Protein AF-A0A815NPS9-F1 (afdb_monomer)

Nearest PDB structures (foldseek):
  3j9c-assembly1_A  TM=3.366E-01  e=3.814E-01  Bacillus anthracis

pLDDT: mean 86.1, std 10.01, range [58.38, 95.94]

Radius of gyration: 37.26 Å; Cα contacts (8 Å, |Δi|>4): 125; chains: 1; bounding box: 62×24×110 Å

Mean predicted aligned error: 10.7 Å

Solvent-accessible surface area (backbone atoms only — not comparable to full-atom values): 5526 Å² total; per-residue (Å²): 136,87,80,74,61,70,48,78,48,76,46,82,45,74,48,78,59,51,72,49,79,60,53,74,48,79,60,53,72,50,81,60,57,73,50,80,61,63,79,57,90,56,97,70,76,76,63,74,56,78,65,55,71,50,79,64,52,70,50,77,63,52,74,49,79,63,51,72,48,78,62,48,80,46,81,48,76,47,79,46,72,63,131

Secondary structure (DSSP, 8-state):
--PPPEEEEEEEEEEPPEEEPPEEEPP-EEPP-BPPPPB---SSS--BPPP-BPPPEEPPPEEEPPEEEPPEEEEEEEEEE--

Sequence (83 aa):
ITTRPTTITTTRSITQPSTIQPTTTNPTTTQPTATQPTTTQPTTQPSTIQPTTTKPTTTQPTTIQPTTTQPTTQLITTTAIRE

Foldseek 3Di:
DDDFDKDKDKDKDKDDKDKDDKDKDDKDKDDKDKDDWDWDDDPDDTDIDDIDIDDIDIDDMDMDDMDMDDMDMDIDMDMDTDD

Structure (mmCIF, N/CA/C/O backbone):
data_AF-A0A815NPS9-F1
#
_entry.id   AF-A0A815NPS9-F1
#
loop_
_atom_site.group_PDB
_atom_site.id
_atom_site.type_symbol
_atom_site.label_atom_id
_atom_site.label_alt_id
_atom_site.label_comp_id
_atom_site.label_asym_id
_atom_site.label_entity_id
_atom_site.label_seq_id
_atom_site.pdbx_PDB_ins_code
_atom_site.Cartn_x
_atom_site.Cartn_y
_atom_site.Cartn_z
_atom_site.occupancy
_atom_site.B_iso_or_equiv
_atom_site.auth_seq_id
_atom_site.auth_comp_id
_atom_site.auth_asym_id
_ato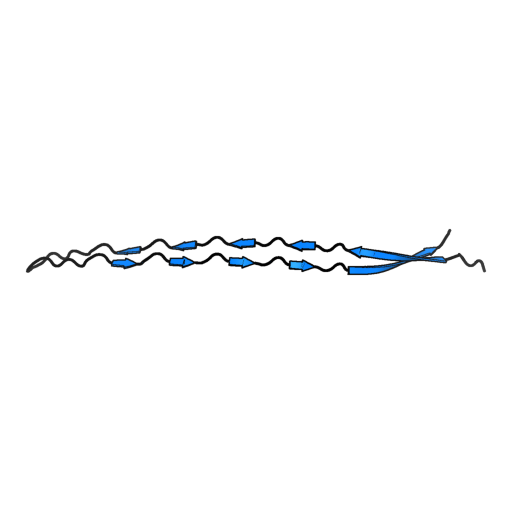m_site.auth_atom_id
_atom_site.pdbx_PDB_model_num
ATOM 1 N N . ILE A 1 1 ? 36.574 -19.251 -57.094 1.00 59.72 1 ILE A N 1
ATOM 2 C CA . ILE A 1 1 ? 36.035 -19.197 -55.714 1.00 59.72 1 ILE A CA 1
ATOM 3 C C . ILE A 1 1 ? 35.614 -17.756 -55.475 1.00 59.72 1 ILE A C 1
ATOM 5 O O . ILE A 1 1 ? 36.484 -16.904 -55.370 1.00 59.72 1 ILE A O 1
ATOM 9 N N . THR A 1 2 ? 34.316 -17.460 -55.504 1.00 58.38 2 THR A N 1
ATOM 10 C CA . THR A 1 2 ? 33.808 -16.103 -55.246 1.00 58.38 2 THR A CA 1
ATOM 11 C C . THR A 1 2 ? 33.595 -15.964 -53.745 1.00 58.38 2 THR A C 1
ATOM 13 O O . THR A 1 2 ? 32.745 -16.649 -53.182 1.00 58.38 2 THR A O 1
ATOM 16 N N . THR A 1 3 ? 34.390 -15.135 -53.073 1.00 72.88 3 THR A N 1
ATOM 17 C CA . THR A 1 3 ? 34.191 -14.828 -51.654 1.00 72.88 3 THR A CA 1
ATOM 18 C C . THR A 1 3 ? 33.126 -13.740 -51.531 1.00 72.88 3 THR A C 1
ATOM 20 O O . THR A 1 3 ? 33.284 -12.643 -52.063 1.00 72.88 3 THR A O 1
ATOM 23 N N . ARG A 1 4 ? 32.011 -14.041 -50.852 1.00 80.81 4 ARG A N 1
ATOM 24 C CA . ARG A 1 4 ? 31.002 -13.019 -50.539 1.00 80.81 4 ARG A CA 1
ATOM 25 C C . ARG A 1 4 ? 31.550 -12.074 -49.466 1.00 80.81 4 ARG A C 1
ATOM 27 O O . ARG A 1 4 ? 32.096 -12.556 -48.472 1.00 80.81 4 ARG A O 1
ATOM 34 N N . PRO A 1 5 ? 31.406 -10.750 -49.633 1.00 84.19 5 PRO A N 1
ATOM 35 C CA . PRO A 1 5 ? 31.844 -9.803 -48.625 1.00 84.19 5 PRO A CA 1
ATOM 36 C C . PRO A 1 5 ? 30.924 -9.857 -47.399 1.00 84.19 5 PRO A C 1
ATOM 38 O O . PRO A 1 5 ? 29.703 -9.693 -47.493 1.00 84.19 5 PRO A O 1
ATOM 41 N N . THR A 1 6 ? 31.538 -10.049 -46.233 1.00 88.25 6 THR A N 1
ATOM 42 C CA . THR A 1 6 ? 30.872 -10.028 -44.928 1.00 88.25 6 THR A CA 1
ATOM 43 C C . THR A 1 6 ? 31.138 -8.691 -44.249 1.00 88.25 6 THR A C 1
ATOM 45 O O . THR A 1 6 ? 32.282 -8.258 -44.142 1.00 88.25 6 THR A O 1
ATOM 48 N N . THR A 1 7 ? 30.084 -8.030 -43.780 1.00 90.25 7 THR A N 1
ATOM 49 C CA . THR A 1 7 ? 30.178 -6.811 -42.971 1.00 90.25 7 THR A CA 1
ATOM 50 C C . THR A 1 7 ? 29.913 -7.163 -41.513 1.00 90.25 7 THR A C 1
ATOM 52 O O . THR A 1 7 ? 28.889 -7.764 -41.198 1.00 90.25 7 THR A O 1
ATOM 55 N N . ILE A 1 8 ? 30.827 -6.778 -40.624 1.00 91.81 8 ILE A N 1
ATOM 56 C CA . ILE A 1 8 ? 30.629 -6.855 -39.175 1.00 91.81 8 ILE A CA 1
ATOM 57 C C . ILE A 1 8 ? 30.276 -5.451 -38.700 1.00 91.81 8 ILE A C 1
ATOM 59 O O . ILE A 1 8 ? 31.015 -4.499 -38.949 1.00 91.81 8 ILE A O 1
ATOM 63 N N . THR A 1 9 ? 29.136 -5.307 -38.037 1.00 91.56 9 THR A N 1
ATOM 64 C CA . THR A 1 9 ? 28.703 -4.047 -37.436 1.00 91.56 9 THR A CA 1
ATOM 65 C C . THR A 1 9 ? 28.603 -4.230 -35.934 1.00 91.56 9 THR A C 1
ATOM 67 O O . THR A 1 9 ? 27.859 -5.083 -35.457 1.00 91.56 9 THR A O 1
ATOM 70 N N . THR A 1 10 ? 29.337 -3.412 -35.186 1.00 94.06 10 THR A N 1
ATOM 71 C CA . THR A 1 10 ? 29.235 -3.356 -33.727 1.00 94.06 10 THR A CA 1
ATOM 72 C C . THR A 1 10 ? 28.479 -2.097 -33.336 1.00 94.06 10 THR A C 1
ATOM 74 O O . THR A 1 10 ? 28.908 -0.987 -33.653 1.00 94.06 10 THR A O 1
ATOM 77 N N . THR A 1 11 ? 27.362 -2.255 -32.636 1.00 93.75 11 THR A N 1
ATOM 78 C CA . THR A 1 11 ? 26.575 -1.146 -32.095 1.00 93.75 11 THR A CA 1
ATOM 79 C C . THR A 1 11 ? 26.669 -1.125 -30.573 1.00 93.75 11 THR A C 1
ATOM 81 O O . THR A 1 11 ? 26.793 -2.157 -29.910 1.00 93.75 11 THR A O 1
ATOM 84 N N . ARG A 1 12 ? 26.644 0.082 -30.002 1.00 95.69 12 ARG A N 1
ATOM 85 C CA . ARG A 1 12 ? 26.512 0.283 -28.557 1.00 95.69 12 ARG A CA 1
ATOM 86 C C . ARG A 1 12 ? 25.035 0.425 -28.227 1.00 95.69 12 ARG A C 1
ATOM 88 O O . ARG A 1 12 ? 24.380 1.312 -28.766 1.00 95.69 12 ARG A O 1
ATOM 95 N N . SER A 1 13 ? 24.542 -0.426 -27.336 1.00 94.81 13 SER A N 1
ATOM 96 C CA . SER A 1 13 ? 23.210 -0.309 -26.750 1.00 94.81 13 SER A CA 1
ATOM 97 C C . SER A 1 13 ? 23.336 0.151 -25.302 1.00 94.81 13 SER A C 1
ATOM 99 O O . SER A 1 13 ? 24.154 -0.387 -24.551 1.00 94.81 13 SER A O 1
ATOM 101 N N . ILE A 1 14 ? 22.558 1.165 -24.924 1.00 95.50 14 ILE A N 1
ATOM 102 C CA . ILE A 1 14 ? 22.551 1.740 -23.577 1.00 95.50 14 ILE A CA 1
ATOM 103 C C . ILE A 1 14 ? 21.144 1.586 -23.013 1.00 95.50 14 ILE A C 1
ATOM 105 O O . ILE A 1 14 ? 20.184 2.105 -23.582 1.00 95.50 14 ILE A O 1
ATOM 109 N N . THR A 1 15 ? 21.031 0.908 -21.876 1.00 95.44 15 THR A N 1
ATOM 110 C CA . THR A 1 15 ? 19.773 0.819 -21.130 1.00 95.44 15 THR A CA 1
ATOM 111 C C . THR A 1 15 ? 19.680 2.007 -20.184 1.00 95.44 15 THR A C 1
ATOM 113 O O . THR A 1 15 ? 20.603 2.247 -19.401 1.00 95.44 15 THR A O 1
ATOM 116 N N . GLN A 1 16 ? 18.579 2.758 -20.254 1.00 94.56 16 GLN A N 1
ATOM 117 C CA . GLN A 1 16 ? 18.350 3.885 -19.352 1.00 94.56 16 GLN A CA 1
ATOM 118 C C . GLN A 1 16 ? 18.176 3.412 -17.900 1.00 94.56 16 GLN A C 1
ATOM 120 O O . GLN A 1 16 ? 17.665 2.311 -17.672 1.00 94.56 16 GLN A O 1
ATOM 125 N N . PRO A 1 17 ? 18.591 4.227 -16.914 1.00 93.81 17 PRO A N 1
ATOM 126 C CA . PRO A 1 17 ? 18.315 3.933 -15.518 1.00 93.81 17 PRO A CA 1
ATOM 127 C C . PRO A 1 17 ? 16.808 3.934 -15.253 1.00 93.81 17 PRO A C 1
ATOM 129 O O . PRO A 1 17 ? 16.043 4.636 -15.915 1.00 93.81 17 PRO A O 1
ATOM 132 N N . SER A 1 18 ? 16.400 3.176 -14.240 1.00 94.56 18 SER A N 1
ATOM 133 C CA . SER A 1 18 ? 15.025 3.162 -13.746 1.00 94.56 18 SER A CA 1
ATOM 134 C C . SER A 1 18 ? 15.011 3.319 -12.232 1.00 94.56 18 SER A C 1
ATOM 136 O O . SER A 1 18 ? 15.928 2.858 -11.542 1.00 94.56 18 SER A O 1
ATOM 138 N N . THR A 1 19 ? 13.964 3.972 -11.737 1.00 95.56 19 THR A N 1
ATOM 139 C CA . THR A 1 19 ? 13.757 4.254 -10.318 1.00 95.56 19 THR A CA 1
ATOM 140 C C . THR A 1 19 ? 12.402 3.715 -9.897 1.00 95.56 19 THR A C 1
ATOM 142 O O . THR A 1 19 ? 11.390 3.991 -10.540 1.00 95.56 19 THR A O 1
ATOM 145 N N . ILE A 1 20 ? 12.374 2.984 -8.787 1.00 95.50 20 ILE A N 1
ATOM 146 C CA . ILE A 1 20 ? 11.129 2.552 -8.150 1.00 95.50 20 ILE A CA 1
ATOM 147 C C . ILE A 1 20 ? 10.746 3.591 -7.092 1.00 95.50 20 ILE A C 1
ATOM 149 O O . ILE A 1 20 ? 11.565 3.955 -6.245 1.00 95.50 20 ILE A O 1
ATOM 153 N N . GLN A 1 21 ? 9.506 4.085 -7.157 1.00 94.25 21 GLN A N 1
ATOM 154 C CA . GLN A 1 21 ? 8.984 5.085 -6.223 1.00 94.25 21 GLN A CA 1
ATOM 155 C C . GLN A 1 21 ? 8.889 4.503 -4.798 1.00 94.25 21 GLN A C 1
ATOM 157 O O . GLN A 1 21 ? 8.537 3.329 -4.650 1.00 94.25 21 GLN A O 1
ATOM 162 N N . PRO A 1 22 ? 9.171 5.294 -3.742 1.00 92.56 22 PRO A N 1
ATOM 163 C CA . PRO A 1 22 ? 8.961 4.848 -2.370 1.00 92.56 22 PRO A CA 1
ATOM 164 C C . PRO A 1 22 ? 7.498 4.493 -2.100 1.00 92.56 22 PRO A C 1
ATOM 166 O O . PRO A 1 22 ? 6.575 5.084 -2.666 1.00 92.56 22 PRO A O 1
ATOM 169 N N . THR A 1 23 ? 7.303 3.575 -1.159 1.00 93.62 23 THR A N 1
ATOM 170 C CA . THR A 1 23 ? 5.990 3.202 -0.633 1.00 93.62 23 THR A CA 1
ATOM 171 C C . THR A 1 23 ? 5.932 3.464 0.868 1.00 93.62 23 THR A C 1
ATOM 173 O O . THR A 1 23 ? 6.920 3.289 1.588 1.00 93.62 23 THR A O 1
ATOM 176 N N . THR A 1 24 ? 4.759 3.892 1.334 1.00 93.38 24 THR A N 1
ATOM 177 C CA . THR A 1 24 ? 4.486 4.168 2.747 1.00 93.38 24 THR A CA 1
ATOM 178 C C . THR A 1 24 ? 3.299 3.335 3.196 1.00 93.38 24 THR A C 1
ATOM 180 O O . THR A 1 24 ? 2.263 3.322 2.530 1.00 93.38 24 THR A O 1
ATOM 183 N N . THR A 1 25 ? 3.434 2.668 4.339 1.00 93.62 25 THR A N 1
ATOM 184 C CA . THR A 1 25 ? 2.316 1.972 4.987 1.00 93.62 25 THR A CA 1
ATOM 185 C C . THR A 1 25 ? 1.743 2.850 6.093 1.00 93.62 25 THR A C 1
ATOM 187 O O . THR A 1 25 ? 2.484 3.343 6.947 1.00 93.62 25 THR A O 1
ATOM 190 N N . ASN A 1 26 ? 0.424 3.050 6.070 1.00 91.25 26 ASN A N 1
ATOM 191 C CA . ASN A 1 26 ? -0.281 3.864 7.058 1.00 91.25 26 ASN A CA 1
ATOM 192 C C . ASN A 1 26 ? -0.226 3.231 8.460 1.00 91.25 26 ASN A C 1
ATOM 194 O O . ASN A 1 26 ? -0.201 2.003 8.577 1.00 91.25 26 ASN A O 1
ATOM 198 N N . PRO A 1 27 ? -0.243 4.050 9.527 1.00 89.31 27 PRO A N 1
ATOM 199 C CA . PRO A 1 27 ? -0.308 3.544 10.890 1.00 89.31 27 PRO A CA 1
ATOM 200 C C . PRO A 1 27 ? -1.621 2.792 11.135 1.00 89.31 27 PRO A C 1
ATOM 202 O O . PRO A 1 27 ? -2.667 3.136 10.580 1.00 89.31 27 PRO A O 1
ATOM 205 N N . THR A 1 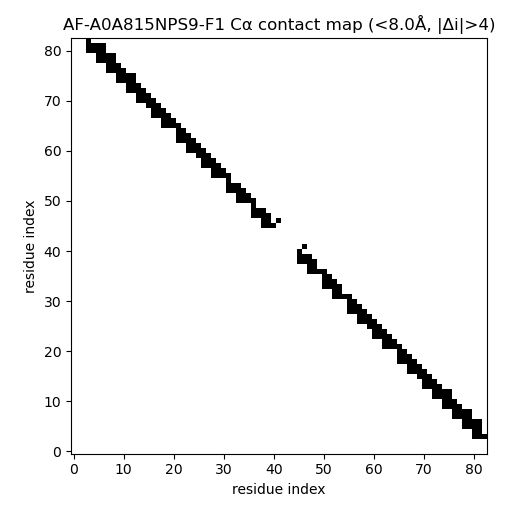28 ? -1.578 1.803 12.025 1.00 90.25 28 THR A N 1
ATOM 206 C CA . THR A 1 28 ? -2.772 1.092 12.499 1.00 90.25 28 THR A CA 1
ATOM 207 C C . THR A 1 28 ? -2.991 1.370 13.979 1.00 90.25 28 THR A C 1
ATOM 209 O O . THR A 1 28 ? -2.041 1.333 14.765 1.00 90.25 28 THR A O 1
ATOM 212 N N . THR A 1 29 ? -4.245 1.613 14.362 1.00 89.31 29 THR A N 1
ATOM 213 C CA . THR A 1 29 ? -4.643 1.837 15.757 1.00 89.31 29 THR A CA 1
ATOM 214 C C . THR A 1 29 ? -5.587 0.731 16.195 1.00 89.31 29 THR A C 1
ATOM 216 O O . THR A 1 29 ? -6.581 0.466 15.522 1.00 89.31 29 THR A O 1
ATOM 219 N N . THR A 1 30 ? -5.298 0.110 17.337 1.00 88.38 30 THR A N 1
ATOM 220 C CA . THR A 1 30 ? -6.201 -0.876 17.945 1.00 88.38 30 THR A CA 1
ATOM 221 C C . THR A 1 30 ? -7.122 -0.174 18.939 1.00 88.38 30 THR A C 1
ATOM 223 O O . THR A 1 30 ? -6.657 0.605 19.775 1.00 88.38 30 THR A O 1
ATOM 226 N N . GLN A 1 31 ? -8.432 -0.423 18.839 1.00 84.81 31 GLN A N 1
ATOM 227 C CA . GLN A 1 31 ? -9.427 0.182 19.726 1.00 84.81 31 GLN A CA 1
ATOM 228 C C . GLN A 1 31 ? -9.234 -0.312 21.173 1.00 84.81 31 GLN A C 1
ATOM 230 O O . GLN A 1 31 ? -8.950 -1.496 21.374 1.00 84.81 31 GLN A O 1
ATOM 235 N N . PRO A 1 32 ? -9.389 0.558 22.191 1.00 83.44 32 PRO A N 1
ATOM 236 C CA . PRO A 1 32 ? -9.372 0.121 23.581 1.00 83.44 32 PRO A CA 1
ATOM 237 C C . PRO A 1 32 ? -10.490 -0.886 23.865 1.00 83.44 32 PRO A C 1
ATOM 239 O O . PRO A 1 32 ? -11.589 -0.789 23.318 1.00 83.44 32 PRO A O 1
ATOM 242 N N . THR A 1 33 ? -10.219 -1.815 24.777 1.00 84.75 33 THR A N 1
ATOM 243 C CA . THR A 1 33 ? -11.222 -2.729 25.332 1.00 84.75 33 THR A CA 1
ATOM 244 C C . THR A 1 33 ? -11.597 -2.276 26.740 1.00 84.75 33 THR A C 1
ATOM 246 O O . THR A 1 33 ? -10.741 -1.873 27.531 1.00 84.75 33 THR A O 1
ATOM 249 N N . ALA A 1 34 ? -12.895 -2.311 27.041 1.00 82.56 34 ALA A N 1
ATOM 250 C CA . ALA A 1 34 ? -13.435 -1.988 28.354 1.00 82.56 34 ALA A CA 1
ATOM 251 C C . ALA A 1 34 ? -14.165 -3.208 28.913 1.00 82.56 34 ALA A C 1
ATOM 253 O O . ALA A 1 34 ? -14.957 -3.837 28.207 1.00 82.56 34 ALA A O 1
ATOM 254 N N . THR A 1 35 ? -13.914 -3.519 30.182 1.00 82.88 35 THR A N 1
ATOM 255 C CA . THR A 1 35 ? -14.629 -4.590 30.884 1.00 82.88 35 THR A CA 1
ATOM 256 C C . THR A 1 35 ? -15.730 -3.967 31.734 1.00 82.88 35 THR A C 1
ATOM 258 O O . THR A 1 35 ? -15.465 -3.057 32.521 1.00 82.88 35 THR A O 1
ATOM 261 N N . GLN A 1 36 ? -16.968 -4.433 31.554 1.00 79.88 36 GLN A N 1
ATOM 262 C CA . GLN A 1 36 ? -18.117 -3.959 32.329 1.00 79.88 36 GLN A CA 1
ATOM 263 C C . GLN A 1 36 ? -17.948 -4.323 33.814 1.00 79.88 36 GLN A C 1
ATOM 265 O O . GLN A 1 36 ? -17.454 -5.413 34.118 1.00 79.88 36 GLN A O 1
ATOM 270 N N . PRO A 1 37 ? -18.369 -3.449 34.743 1.00 76.31 37 PRO A N 1
ATOM 271 C CA . PRO A 1 37 ? -18.335 -3.760 36.163 1.00 76.31 37 PRO A CA 1
ATOM 272 C C . PRO A 1 37 ? -19.313 -4.895 36.486 1.00 76.31 37 PRO A C 1
ATOM 274 O O . PRO A 1 37 ? -20.438 -4.932 35.986 1.00 76.31 37 PRO A O 1
ATOM 277 N N . THR A 1 38 ? -18.896 -5.804 37.361 1.00 78.44 38 THR A N 1
ATOM 278 C CA . THR A 1 38 ? -19.761 -6.849 37.916 1.00 78.44 38 THR A CA 1
ATOM 279 C C . THR A 1 38 ? -20.333 -6.396 39.252 1.00 78.44 38 THR A C 1
ATOM 281 O O . THR A 1 38 ? -19.584 -5.995 40.146 1.00 78.44 38 THR A O 1
ATOM 284 N N . THR A 1 39 ? -21.652 -6.489 39.401 1.00 73.69 39 THR A N 1
ATOM 285 C CA . THR A 1 39 ? -22.356 -6.263 40.665 1.00 73.69 39 THR A CA 1
ATOM 286 C C . THR A 1 39 ? -22.790 -7.596 41.260 1.00 73.69 39 THR A C 1
ATOM 288 O O . THR A 1 39 ? -23.509 -8.370 40.632 1.00 73.69 39 THR A O 1
ATOM 291 N N . THR A 1 40 ? -22.372 -7.859 42.495 1.00 76.75 40 THR A N 1
ATOM 292 C CA . THR A 1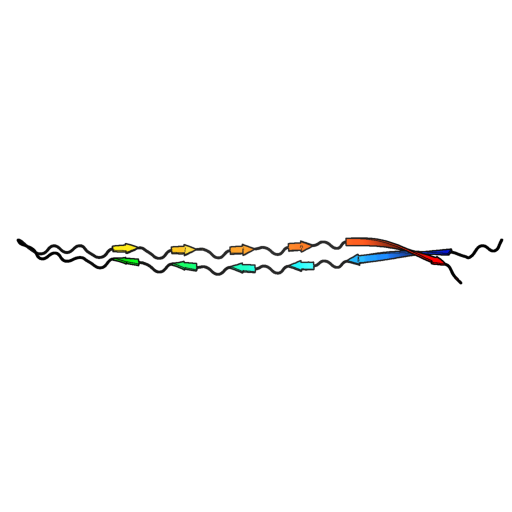 40 ? -22.825 -9.028 43.258 1.00 76.75 40 THR A CA 1
ATOM 293 C C . THR A 1 40 ? -23.837 -8.561 44.298 1.00 76.75 40 THR A C 1
ATOM 295 O O . THR A 1 40 ? -23.580 -7.599 45.023 1.00 76.75 40 THR A O 1
ATOM 298 N N . GLN A 1 41 ? -25.003 -9.211 44.368 1.00 65.50 41 GLN A N 1
ATOM 299 C CA . GLN A 1 41 ? -26.026 -8.883 45.363 1.00 65.50 41 GLN A CA 1
ATOM 300 C C . GLN A 1 41 ? -25.499 -9.242 46.770 1.00 65.50 41 GLN A C 1
ATOM 302 O O . GLN A 1 41 ? -25.099 -10.388 46.980 1.00 65.50 41 GLN A O 1
ATOM 307 N N . PRO A 1 42 ? -25.431 -8.291 47.720 1.00 61.09 42 PRO A N 1
ATOM 308 C CA . PRO A 1 42 ? -24.755 -8.520 48.993 1.00 61.09 42 PRO A CA 1
ATOM 309 C C . PRO A 1 42 ? -25.687 -9.140 50.043 1.00 61.09 42 PRO A C 1
ATOM 311 O O . PRO A 1 42 ? -26.865 -8.799 50.118 1.00 61.09 42 PRO A O 1
ATOM 314 N N . THR A 1 43 ? -25.129 -9.966 50.931 1.00 67.88 43 THR A N 1
ATOM 315 C CA . THR A 1 43 ? -25.723 -10.291 52.243 1.00 67.88 43 THR A CA 1
ATOM 316 C C . THR A 1 43 ? -25.338 -9.261 53.321 1.00 67.88 43 THR A C 1
ATOM 318 O O . THR A 1 43 ? -26.039 -9.133 54.320 1.00 67.88 43 THR A O 1
ATOM 321 N N . THR A 1 44 ? -24.293 -8.455 53.082 1.00 64.31 44 THR A N 1
ATOM 322 C CA . THR A 1 44 ? -23.906 -7.236 53.823 1.00 64.31 44 THR A CA 1
ATOM 323 C C . THR A 1 44 ? -23.176 -6.283 52.870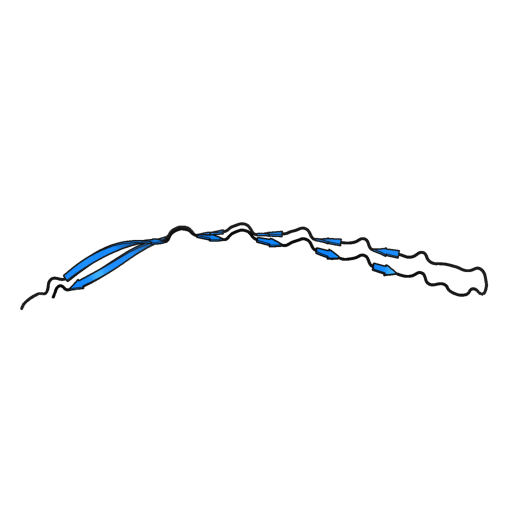 1.00 64.31 44 THR A C 1
ATOM 325 O O . THR A 1 44 ? -22.209 -6.717 52.260 1.00 64.31 44 THR A O 1
ATOM 328 N N . GLN A 1 45 ? -23.658 -5.037 52.740 1.00 64.88 45 GLN A N 1
ATOM 329 C CA . GLN A 1 45 ? -23.164 -3.894 51.933 1.00 64.88 45 GLN A CA 1
ATOM 330 C C . GLN A 1 45 ? -22.659 -4.183 50.489 1.00 64.88 45 GLN A C 1
ATOM 332 O O . GLN A 1 45 ? -21.730 -4.959 50.286 1.00 64.88 45 GLN A O 1
ATOM 337 N N . PRO A 1 46 ? -23.206 -3.524 49.447 1.00 64.38 46 PRO A N 1
ATOM 338 C CA . PRO A 1 46 ? -22.779 -3.781 48.071 1.00 64.38 46 PRO A CA 1
ATOM 339 C C . PRO A 1 46 ? -21.325 -3.354 47.843 1.00 64.38 46 PRO A C 1
ATOM 341 O O . PRO A 1 46 ? -20.937 -2.240 48.190 1.00 64.38 46 PRO A O 1
ATOM 344 N N . SER A 1 47 ? -20.548 -4.237 47.214 1.00 71.75 47 SER A N 1
ATOM 345 C CA . SER A 1 47 ? -19.213 -3.935 46.697 1.00 71.75 47 SER A CA 1
ATOM 346 C C . SER A 1 47 ? -19.269 -3.869 45.173 1.00 71.75 47 SER A C 1
ATOM 348 O O . SER A 1 47 ? -19.806 -4.768 44.523 1.00 71.75 47 SER A O 1
ATOM 350 N N . THR A 1 48 ? -18.734 -2.790 44.605 1.00 74.75 48 THR A N 1
ATOM 351 C CA . THR A 1 48 ? -18.619 -2.582 43.157 1.00 74.75 48 THR A CA 1
ATOM 352 C C . THR A 1 48 ? -17.150 -2.471 42.779 1.00 74.75 48 THR A C 1
ATOM 354 O O . THR A 1 48 ? -16.438 -1.636 43.337 1.00 74.75 48 THR A O 1
ATOM 357 N N . ILE A 1 49 ? -16.703 -3.265 41.807 1.00 78.12 49 ILE A N 1
ATOM 358 C CA . ILE A 1 49 ? -15.363 -3.129 41.224 1.00 78.12 49 ILE A CA 1
ATOM 359 C C . ILE A 1 49 ? -15.444 -2.135 40.062 1.00 78.12 49 ILE A C 1
ATOM 361 O O . ILE A 1 49 ? -16.316 -2.248 39.201 1.00 78.12 49 ILE A O 1
ATOM 365 N N . GLN A 1 50 ? -14.552 -1.144 40.054 1.00 78.00 50 GLN A N 1
ATOM 366 C CA . GLN A 1 50 ? -14.504 -0.115 39.017 1.00 78.00 50 GLN A CA 1
ATOM 367 C C . GLN A 1 50 ? -14.097 -0.724 37.659 1.00 78.00 50 GLN A C 1
ATOM 369 O O . GLN A 1 50 ? -13.241 -1.613 37.632 1.00 78.00 50 GLN A O 1
ATOM 374 N N . PRO A 1 51 ? -14.669 -0.264 36.529 1.00 77.31 51 PRO A N 1
ATOM 375 C CA . PRO A 1 51 ? -14.252 -0.726 35.209 1.00 77.31 51 PRO A CA 1
ATOM 376 C C . PRO A 1 51 ? -12.770 -0.443 34.954 1.00 77.31 51 PRO A C 1
ATOM 378 O O . PRO A 1 51 ? -12.247 0.614 35.312 1.00 77.31 51 PRO A O 1
ATOM 381 N N . THR A 1 52 ? -12.114 -1.377 34.271 1.00 82.12 52 THR A N 1
ATOM 382 C CA . THR A 1 52 ? -10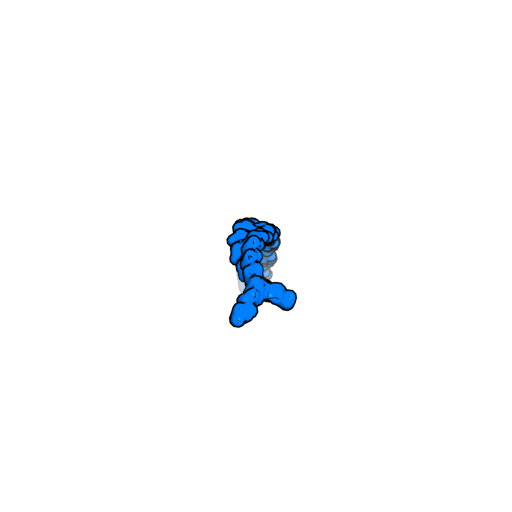.743 -1.229 33.781 1.00 82.12 52 THR A CA 1
ATOM 383 C C . THR A 1 52 ? -10.750 -1.005 32.272 1.00 82.12 52 THR A C 1
ATOM 385 O O . THR A 1 52 ? -11.495 -1.656 31.530 1.00 82.12 52 THR A O 1
ATOM 388 N N . THR A 1 53 ? -9.921 -0.067 31.812 1.00 82.62 53 THR A N 1
ATOM 389 C CA . THR A 1 53 ? -9.722 0.229 30.389 1.00 82.62 53 THR A CA 1
ATOM 390 C C . THR A 1 53 ? -8.249 0.100 30.028 1.00 82.62 53 THR A C 1
ATOM 392 O O . THR A 1 53 ? -7.364 0.578 30.739 1.00 82.62 53 THR A O 1
ATOM 395 N N . THR A 1 54 ? -7.970 -0.558 28.907 1.00 84.94 54 THR A N 1
ATOM 396 C CA . THR A 1 54 ? -6.631 -0.590 28.311 1.00 84.94 54 THR A CA 1
ATOM 397 C C . THR A 1 54 ? -6.475 0.570 27.336 1.00 84.94 54 THR A C 1
ATOM 399 O O . THR A 1 54 ? -7.380 0.882 26.565 1.00 84.94 54 THR A O 1
ATOM 402 N N . LYS A 1 55 ? -5.322 1.247 27.376 1.00 84.31 55 LYS A N 1
ATOM 403 C CA . LYS A 1 55 ? -5.030 2.366 26.471 1.00 84.31 55 LYS A CA 1
ATOM 404 C C . LYS A 1 55 ? -4.883 1.850 25.026 1.00 84.31 55 LYS A C 1
ATOM 406 O O . LYS A 1 55 ? -4.281 0.791 24.842 1.00 84.31 55 LYS A O 1
ATOM 411 N N . PRO A 1 56 ? -5.360 2.589 24.005 1.00 84.50 56 PRO A N 1
ATOM 412 C CA . PRO A 1 56 ? -5.080 2.252 22.613 1.00 84.50 56 PRO A CA 1
ATOM 413 C C . PRO A 1 56 ? -3.577 2.188 22.332 1.00 84.50 56 PRO A C 1
ATOM 415 O O . PRO A 1 56 ? -2.785 2.967 22.875 1.00 84.50 56 PRO A O 1
ATOM 418 N N . THR A 1 57 ? -3.212 1.287 21.425 1.00 89.25 57 THR A N 1
ATOM 419 C CA . THR A 1 57 ? -1.865 1.159 20.871 1.00 89.25 57 THR A CA 1
ATOM 420 C C . THR A 1 57 ? -1.872 1.570 19.401 1.00 89.25 57 THR A C 1
ATOM 422 O O . THR A 1 57 ? -2.781 1.219 18.643 1.00 89.25 57 THR A O 1
ATOM 425 N N . THR A 1 58 ? -0.849 2.326 19.003 1.00 90.31 58 THR A N 1
ATOM 426 C CA . THR A 1 58 ? -0.650 2.795 17.627 1.00 90.31 58 THR A CA 1
ATOM 427 C C . THR A 1 58 ? 0.730 2.365 17.160 1.00 90.31 58 THR A C 1
ATOM 429 O O . THR A 1 58 ? 1.720 2.574 17.864 1.00 90.31 58 THR A O 1
ATOM 432 N N . THR A 1 59 ? 0.803 1.765 15.977 1.00 91.75 59 THR A N 1
ATOM 433 C CA . THR A 1 59 ? 2.072 1.459 15.309 1.00 91.75 59 THR A CA 1
ATOM 434 C C . THR A 1 59 ? 2.499 2.633 14.434 1.00 91.75 59 THR A C 1
ATOM 436 O O . THR A 1 59 ? 1.668 3.290 13.808 1.00 91.75 59 THR A O 1
ATOM 439 N N . GLN A 1 60 ? 3.800 2.926 14.408 1.00 90.62 60 GLN A N 1
ATOM 440 C CA . GLN A 1 60 ? 4.336 4.003 13.574 1.00 90.62 60 GLN A CA 1
ATOM 441 C C . GLN A 1 60 ? 4.310 3.620 12.085 1.00 90.62 60 GLN A C 1
ATOM 443 O O . GLN A 1 60 ? 4.465 2.438 11.763 1.00 90.62 60 GLN A O 1
ATOM 448 N N . PRO A 1 61 ? 4.143 4.597 11.173 1.00 90.44 61 PRO A N 1
ATOM 449 C CA . PRO A 1 61 ? 4.250 4.342 9.744 1.00 90.44 61 PRO A CA 1
ATOM 450 C C . PRO A 1 61 ? 5.649 3.838 9.381 1.00 90.44 61 PRO A C 1
ATOM 452 O O . PRO A 1 61 ? 6.644 4.174 10.027 1.00 90.44 61 PRO A O 1
ATOM 455 N N . THR A 1 62 ? 5.718 3.059 8.306 1.00 93.38 62 THR A N 1
ATOM 456 C CA . THR A 1 62 ? 6.982 2.585 7.732 1.00 93.38 62 THR A CA 1
ATOM 457 C C . THR A 1 62 ? 7.100 3.046 6.286 1.00 93.38 62 THR A C 1
ATOM 459 O O . THR A 1 62 ? 6.125 3.003 5.531 1.00 93.38 62 THR A O 1
ATOM 462 N N . THR A 1 63 ? 8.302 3.487 5.912 1.00 93.69 63 THR A N 1
ATOM 463 C CA . THR A 1 63 ? 8.626 3.970 4.565 1.00 93.69 63 THR A CA 1
ATOM 464 C C . THR A 1 63 ? 9.773 3.149 4.002 1.00 93.69 63 THR A C 1
ATOM 466 O O . THR A 1 63 ? 10.813 3.012 4.649 1.00 93.69 63 THR A O 1
ATOM 469 N N . ILE A 1 64 ? 9.605 2.634 2.786 1.00 94.81 64 ILE A N 1
ATOM 470 C CA . ILE A 1 64 ? 10.677 1.966 2.042 1.00 94.81 64 ILE A CA 1
ATOM 471 C C . ILE A 1 64 ? 11.343 2.996 1.126 1.00 94.81 64 ILE A C 1
ATOM 473 O O . ILE A 1 64 ? 10.662 3.714 0.393 1.00 94.81 64 ILE A O 1
ATOM 477 N N . GLN A 1 65 ? 12.675 3.090 1.188 1.00 93.94 65 GLN A N 1
ATOM 478 C CA . GLN A 1 65 ? 13.439 4.032 0.366 1.00 93.94 65 GLN A CA 1
ATOM 479 C C . GLN A 1 65 ? 13.390 3.665 -1.126 1.00 93.94 65 GLN A C 1
ATOM 481 O O . GLN A 1 65 ? 13.305 2.481 -1.464 1.00 93.94 65 GLN A O 1
ATOM 486 N N . PRO A 1 66 ? 13.473 4.662 -2.028 1.00 92.75 66 PRO A N 1
ATOM 487 C CA . PRO A 1 66 ? 13.582 4.400 -3.456 1.00 92.75 66 PRO A CA 1
ATOM 488 C C . PRO A 1 66 ? 14.832 3.581 -3.776 1.00 92.75 66 PRO A C 1
ATOM 490 O O . PRO A 1 66 ? 15.871 3.709 -3.127 1.00 92.75 66 PRO A O 1
ATOM 493 N N . THR A 1 67 ? 14.737 2.786 -4.836 1.00 95.25 67 THR A N 1
ATOM 494 C CA . THR A 1 67 ? 15.876 2.063 -5.405 1.00 95.25 67 THR A CA 1
ATOM 495 C C . THR A 1 67 ? 16.084 2.492 -6.850 1.00 95.25 67 THR A C 1
ATOM 497 O O . THR A 1 67 ? 15.121 2.665 -7.601 1.00 95.25 67 THR A O 1
ATOM 500 N N . THR A 1 68 ? 17.350 2.672 -7.230 1.00 95.12 68 THR A N 1
ATOM 501 C CA . THR A 1 68 ? 17.753 3.093 -8.576 1.00 95.12 68 THR A CA 1
ATOM 502 C C . THR A 1 68 ? 18.657 2.034 -9.182 1.00 95.12 68 THR A C 1
ATOM 504 O O . THR A 1 68 ? 19.663 1.651 -8.583 1.00 95.12 68 THR A O 1
ATOM 507 N N . THR A 1 69 ? 18.327 1.569 -10.384 1.00 95.94 69 THR A N 1
ATOM 508 C CA . THR A 1 69 ? 19.211 0.695 -11.166 1.00 95.94 69 THR A CA 1
ATOM 509 C C . THR A 1 69 ? 20.109 1.540 -12.063 1.00 95.94 69 THR A C 1
ATOM 511 O O . THR A 1 69 ? 19.630 2.427 -12.769 1.00 95.94 69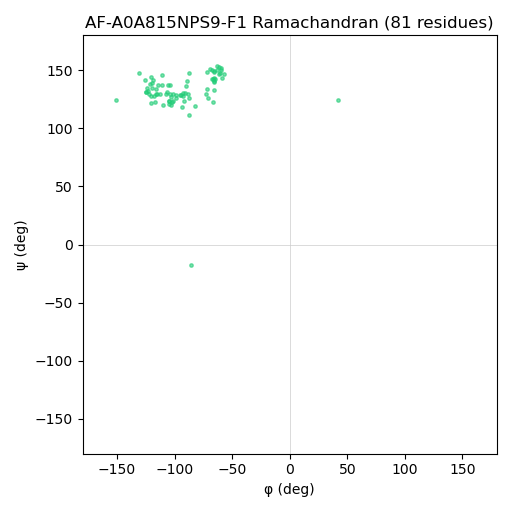 THR A O 1
ATOM 514 N N . GLN A 1 70 ? 21.417 1.273 -12.033 1.00 94.69 70 GLN A N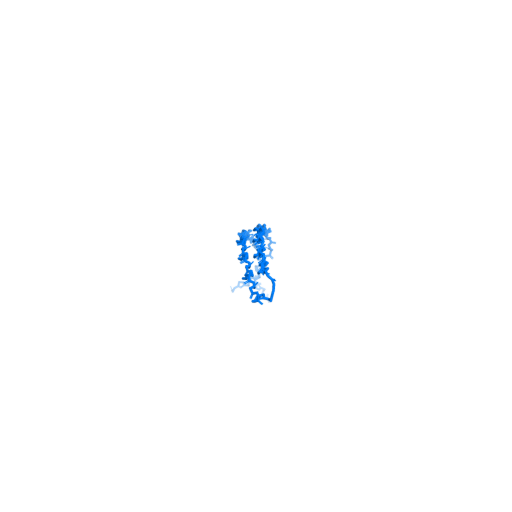 1
ATOM 515 C CA . GLN A 1 70 ? 22.382 1.981 -12.874 1.00 94.69 70 GLN A CA 1
ATOM 516 C C . GLN A 1 70 ? 22.218 1.626 -14.360 1.00 94.69 70 GLN A C 1
ATOM 518 O O . GLN A 1 70 ? 21.814 0.505 -14.684 1.00 94.69 70 GLN A O 1
ATOM 523 N N . PRO A 1 71 ? 22.557 2.555 -15.272 1.00 93.88 71 PRO A N 1
ATOM 524 C CA . PRO A 1 71 ? 22.570 2.258 -16.694 1.00 93.88 71 PRO A CA 1
ATOM 525 C C . PRO A 1 71 ? 23.574 1.150 -17.010 1.00 93.88 71 PRO A C 1
ATOM 527 O O . PRO A 1 71 ? 24.646 1.058 -16.410 1.00 93.88 71 PRO A O 1
ATOM 530 N N . THR A 1 72 ? 23.245 0.335 -18.008 1.00 94.94 72 THR A N 1
ATOM 531 C CA . THR A 1 72 ? 24.146 -0.698 -18.527 1.00 94.94 72 THR A CA 1
ATOM 532 C C . THR A 1 72 ? 24.457 -0.425 -19.988 1.00 94.94 72 THR A C 1
ATOM 534 O O . THR A 1 72 ? 23.597 0.019 -20.749 1.00 94.94 72 THR A O 1
ATOM 537 N N . THR A 1 73 ? 25.707 -0.670 -20.377 1.00 95.88 73 THR A N 1
ATOM 538 C CA . THR A 1 73 ? 26.159 -0.566 -21.768 1.00 95.88 73 THR A CA 1
ATOM 539 C C . THR A 1 73 ? 26.504 -1.955 -22.273 1.00 95.88 73 THR A C 1
ATOM 541 O O . THR A 1 73 ? 27.262 -2.674 -21.623 1.00 95.88 73 THR A O 1
ATOM 544 N N . GLN A 1 74 ? 25.972 -2.326 -23.434 1.00 94.94 74 GLN A N 1
ATOM 545 C CA . GLN A 1 74 ? 26.273 -3.593 -24.096 1.00 94.94 74 GLN A CA 1
ATOM 546 C C . GLN A 1 74 ? 26.757 -3.349 -25.525 1.00 94.94 74 GLN A C 1
ATOM 548 O O . GLN A 1 74 ? 26.259 -2.466 -26.228 1.00 94.94 74 GLN A O 1
ATOM 553 N N . LEU A 1 75 ? 27.743 -4.139 -25.950 1.00 95.88 75 LEU A N 1
ATOM 554 C CA . LEU A 1 75 ? 28.193 -4.186 -27.338 1.00 95.88 75 LEU A CA 1
ATOM 555 C C . LEU A 1 75 ? 27.448 -5.307 -28.050 1.00 95.88 75 LEU A C 1
ATOM 557 O O . LEU A 1 75 ? 27.578 -6.472 -27.681 1.00 95.88 75 LEU A O 1
ATOM 561 N N . ILE A 1 76 ? 26.686 -4.949 -29.076 1.00 94.19 76 ILE A N 1
ATOM 562 C CA . ILE A 1 76 ? 25.968 -5.900 -29.920 1.00 94.19 76 ILE A CA 1
ATOM 563 C C . ILE A 1 76 ? 26.735 -5.993 -31.232 1.00 94.19 76 ILE A C 1
ATOM 565 O O . ILE A 1 76 ? 26.985 -4.978 -31.879 1.00 94.19 76 ILE A O 1
ATOM 569 N N . THR A 1 77 ? 27.145 -7.203 -31.609 1.00 93.31 77 THR A N 1
ATOM 570 C CA . THR A 1 77 ? 27.859 -7.442 -32.868 1.00 93.31 77 THR A CA 1
ATOM 571 C C . THR A 1 77 ? 26.956 -8.214 -33.812 1.00 93.31 77 THR A C 1
ATOM 573 O O . THR A 1 77 ? 26.541 -9.328 -33.499 1.00 93.31 77 THR A O 1
ATOM 576 N N . THR A 1 78 ? 26.674 -7.621 -34.967 1.00 91.00 78 THR A N 1
ATOM 577 C CA . THR A 1 78 ? 25.852 -8.220 -36.016 1.00 91.00 78 THR A CA 1
ATOM 578 C C . THR A 1 78 ? 26.703 -8.447 -37.254 1.00 91.00 78 THR A C 1
ATOM 580 O O . THR A 1 78 ? 27.381 -7.539 -37.737 1.00 91.00 78 THR A O 1
ATOM 583 N N . THR A 1 79 ? 26.641 -9.661 -37.787 1.00 92.88 79 THR A N 1
ATOM 584 C CA . THR A 1 79 ? 27.316 -10.047 -39.026 1.00 92.88 79 THR A CA 1
ATOM 585 C C . THR A 1 79 ? 26.287 -10.095 -40.149 1.00 92.88 79 THR A C 1
ATOM 587 O O . THR A 1 79 ? 25.329 -10.859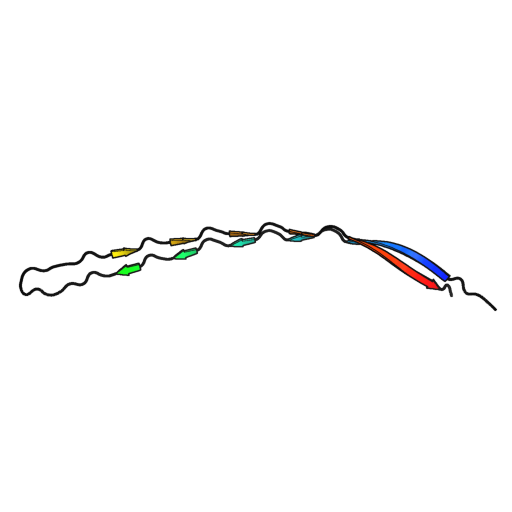 -40.070 1.00 92.88 79 THR A O 1
ATOM 590 N N . ALA A 1 80 ? 26.478 -9.293 -41.195 1.00 89.75 80 ALA A N 1
ATOM 591 C CA . ALA A 1 80 ? 25.628 -9.269 -42.382 1.00 89.75 80 ALA A CA 1
ATOM 592 C C . ALA A 1 80 ? 26.432 -9.701 -43.614 1.00 89.75 80 ALA A C 1
ATOM 594 O O . ALA A 1 80 ? 27.546 -9.223 -43.835 1.00 89.75 80 ALA A O 1
ATOM 595 N N . ILE A 1 81 ? 25.867 -10.585 -44.437 1.00 88.62 81 ILE A N 1
ATOM 596 C CA . ILE A 1 81 ? 26.482 -11.008 -45.699 1.00 88.62 81 ILE A CA 1
ATOM 597 C C . ILE A 1 81 ? 25.764 -10.279 -46.833 1.00 88.62 81 ILE A C 1
ATOM 599 O O . ILE A 1 81 ? 24.545 -10.399 -46.947 1.00 88.62 81 ILE A O 1
ATOM 603 N N . ARG A 1 82 ? 26.493 -9.515 -47.657 1.00 78.62 82 ARG A N 1
ATOM 604 C CA . ARG A 1 82 ? 25.882 -8.834 -48.812 1.00 78.62 82 ARG A CA 1
ATOM 605 C C . ARG A 1 82 ? 25.550 -9.858 -49.896 1.00 78.62 82 ARG A C 1
ATOM 607 O O . ARG A 1 82 ? 26.374 -10.729 -50.186 1.00 78.62 82 ARG A O 1
ATOM 614 N N . GLU A 1 83 ? 24.315 -9.831 -50.395 1.00 73.88 83 GLU A N 1
ATOM 615 C CA . GLU A 1 83 ? 23.866 -10.624 -51.556 1.00 73.88 83 GLU A CA 1
ATOM 616 C C . GLU A 1 83 ? 24.605 -10.227 -52.831 1.00 73.88 83 GLU A C 1
ATOM 618 O O . GLU A 1 83 ? 24.858 -9.014 -53.015 1.00 73.88 83 GLU A 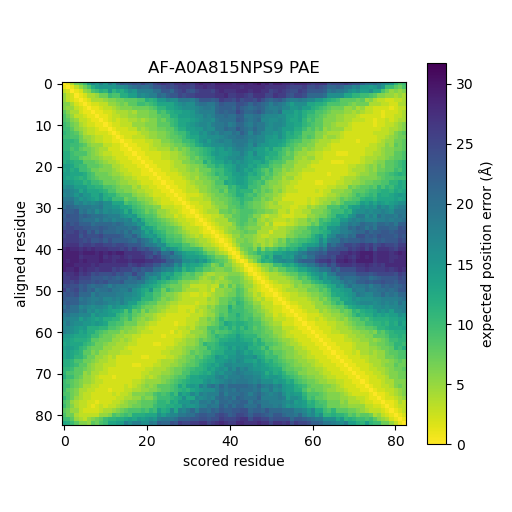O 1
#